Protein AF-A0AAW9MX44-F1 (afdb_monomer_lite)

Secondary structure (DSSP, 8-state):
-HHHHHHHHHHHHHHHHHHHHHHHHHHHHHHHHSSS---PPPPPTT--HHHHHHHHHHHHHHHT---EEEEEEEEETTEEEEEEEE-

Foldseek 3Di:
DVVVVVVVVVVVVVVVVVVVVVVVVVVVVVVVPPDDPDDDDDDDPPDDPVVVVVVVVVVCVVVVHWDKDWDWDPPDPVDIDTDIGGD

pLDDT: mean 71.61, std 14.63, range [44.06, 94.62]

Organism: NCBI:txid2053367

Radius of gyration: 21.38 Å; chains: 1; bounding box: 53×21×57 Å

Sequence (87 aa):
MIKRIKIIISLILIFIGIILVGEYGITYLDNFANNLPNTTIIYQPGMDYEKMKEEVEEAAHKYNVEFFVIKQDVISTNKKNIIIYSY

Structure (mmCIF, N/CA/C/O backbone):
data_AF-A0AAW9MX44-F1
#
_entry.id   AF-A0AAW9MX44-F1
#
loop_
_atom_site.group_PDB
_atom_site.id
_atom_site.type_symbol
_atom_site.label_atom_id
_atom_site.label_alt_id
_atom_site.label_comp_id
_atom_site.label_asym_id
_atom_site.label_entity_id
_atom_site.label_seq_id
_atom_site.pdbx_PDB_ins_code
_atom_site.Cartn_x
_atom_site.Cartn_y
_atom_site.Cartn_z
_atom_site.occupancy
_atom_site.B_iso_or_equiv
_atom_site.auth_seq_id
_atom_site.auth_comp_id
_atom_site.auth_asym_id
_atom_site.auth_atom_id
_atom_site.pdbx_PDB_model_num
ATOM 1 N N . MET A 1 1 ? 34.285 -1.225 -39.043 1.00 60.00 1 MET A N 1
ATOM 2 C CA . MET A 1 1 ? 32.851 -1.277 -39.410 1.00 60.00 1 MET A CA 1
ATOM 3 C C . MET A 1 1 ? 32.076 -2.303 -38.570 1.00 60.00 1 MET A C 1
ATOM 5 O O . MET A 1 1 ? 31.241 -1.891 -37.778 1.00 60.00 1 MET A O 1
ATOM 9 N N . ILE A 1 2 ? 32.435 -3.594 -38.599 1.00 70.06 2 ILE A N 1
ATOM 10 C CA . ILE A 1 2 ? 31.795 -4.676 -37.809 1.00 70.06 2 ILE A CA 1
ATOM 11 C C . ILE A 1 2 ? 31.745 -4.446 -36.284 1.00 70.06 2 ILE A C 1
ATOM 13 O O . ILE A 1 2 ? 30.728 -4.727 -35.660 1.00 70.06 2 ILE A O 1
ATOM 17 N N . LYS A 1 3 ? 32.800 -3.886 -35.669 1.00 72.19 3 LYS A N 1
ATOM 18 C CA . LYS A 1 3 ? 32.808 -3.597 -34.217 1.00 72.19 3 LYS A CA 1
ATOM 19 C C . LYS A 1 3 ? 31.751 -2.560 -33.803 1.00 72.19 3 LYS A C 1
ATOM 21 O O . LYS A 1 3 ? 31.164 -2.700 -32.741 1.00 72.19 3 LYS A O 1
ATOM 26 N N . ARG A 1 4 ? 31.477 -1.558 -34.651 1.00 82.56 4 ARG A N 1
ATOM 27 C CA . ARG A 1 4 ? 30.461 -0.521 -34.376 1.00 82.56 4 ARG A CA 1
ATOM 28 C C . ARG A 1 4 ? 29.044 -1.085 -34.471 1.00 82.56 4 ARG A C 1
ATOM 30 O O . ARG A 1 4 ? 28.219 -0.782 -33.624 1.00 82.56 4 ARG A O 1
ATOM 37 N N . ILE A 1 5 ? 28.801 -1.962 -35.446 1.00 88.75 5 ILE A N 1
ATOM 38 C CA . ILE A 1 5 ? 27.512 -2.649 -35.613 1.00 88.75 5 ILE A CA 1
ATOM 39 C C . ILE A 1 5 ? 27.201 -3.520 -34.388 1.00 88.75 5 ILE A C 1
ATOM 41 O O . ILE A 1 5 ? 26.090 -3.471 -33.876 1.00 88.75 5 ILE A O 1
ATOM 45 N N . LYS A 1 6 ? 28.195 -4.245 -33.854 1.00 81.56 6 LYS A N 1
ATOM 46 C CA . LYS A 1 6 ? 28.022 -5.038 -32.624 1.00 81.56 6 LYS A CA 1
ATOM 47 C C . LYS A 1 6 ? 27.630 -4.177 -31.419 1.00 81.56 6 LYS A C 1
ATOM 49 O O . LYS A 1 6 ? 26.737 -4.564 -30.681 1.00 81.56 6 LYS A O 1
ATOM 54 N N . ILE A 1 7 ? 28.245 -3.002 -31.261 1.00 91.00 7 ILE A N 1
ATOM 55 C CA . ILE A 1 7 ? 27.914 -2.063 -30.174 1.00 91.00 7 ILE A CA 1
ATOM 56 C C . ILE A 1 7 ? 26.471 -1.555 -30.300 1.00 91.00 7 ILE A C 1
ATOM 58 O O . ILE A 1 7 ? 25.753 -1.513 -29.306 1.00 91.00 7 ILE A O 1
ATOM 62 N N . ILE A 1 8 ? 26.029 -1.219 -31.515 1.00 93.00 8 ILE A N 1
ATOM 63 C CA . ILE A 1 8 ? 24.651 -0.770 -31.767 1.00 93.00 8 ILE A CA 1
ATOM 64 C C . ILE A 1 8 ? 23.650 -1.882 -31.425 1.00 93.00 8 ILE A C 1
ATOM 66 O O . ILE A 1 8 ? 22.666 -1.628 -30.738 1.00 93.00 8 ILE A O 1
ATOM 70 N N . ILE A 1 9 ? 23.928 -3.123 -31.836 1.00 91.81 9 ILE A N 1
ATOM 71 C CA . ILE A 1 9 ? 23.072 -4.276 -31.520 1.00 91.81 9 ILE A CA 1
ATOM 72 C C . ILE A 1 9 ? 23.006 -4.513 -30.003 1.00 91.81 9 ILE A C 1
ATOM 74 O O . ILE A 1 9 ? 21.923 -4.729 -29.467 1.00 91.81 9 ILE A O 1
ATOM 78 N N . SER A 1 10 ? 24.133 -4.419 -29.290 1.00 91.19 10 SER A N 1
ATOM 79 C CA . SER A 1 10 ? 24.155 -4.540 -27.827 1.00 91.19 10 SER A CA 1
ATOM 80 C C . SER A 1 10 ? 23.321 -3.464 -27.129 1.00 91.19 10 SER A C 1
ATOM 82 O O . SER A 1 10 ? 22.593 -3.782 -26.193 1.00 91.19 10 SER A O 1
ATOM 84 N N . LEU A 1 11 ? 23.383 -2.211 -27.590 1.00 92.94 11 LEU A N 1
ATOM 85 C CA . LEU A 1 11 ? 22.576 -1.119 -27.035 1.00 92.94 11 LEU A CA 1
ATOM 86 C C . LEU A 1 11 ? 21.077 -1.353 -27.238 1.00 92.94 11 LEU A C 1
ATOM 88 O O . LEU A 1 11 ? 20.304 -1.152 -26.305 1.00 92.94 11 LEU A O 1
ATOM 92 N N . ILE A 1 12 ? 20.676 -1.831 -28.418 1.00 94.62 12 ILE A N 1
ATOM 93 C CA . ILE A 1 12 ? 19.275 -2.162 -28.713 1.00 94.62 12 ILE A CA 1
ATOM 94 C C . ILE A 1 12 ? 18.775 -3.271 -27.779 1.00 94.62 12 ILE A C 1
ATOM 96 O O . ILE A 1 12 ? 17.693 -3.151 -27.212 1.00 94.62 12 ILE A O 1
ATOM 100 N N . LEU A 1 13 ? 19.573 -4.321 -27.563 1.00 92.88 13 LEU A N 1
ATOM 101 C CA . LEU A 1 13 ? 19.207 -5.424 -26.668 1.00 92.88 13 LEU A CA 1
ATOM 102 C C . LEU A 1 13 ? 19.051 -4.974 -25.209 1.00 92.88 13 LEU A C 1
ATOM 104 O O . LEU A 1 13 ? 18.111 -5.395 -24.538 1.00 92.88 13 LEU A O 1
ATOM 108 N N . ILE A 1 14 ? 19.933 -4.092 -24.729 1.00 91.25 14 ILE A N 1
ATOM 109 C CA . ILE A 1 14 ? 19.820 -3.500 -23.388 1.00 91.25 14 ILE A CA 1
ATOM 110 C C . ILE A 1 14 ? 18.534 -2.673 -23.279 1.00 91.25 14 ILE A C 1
ATOM 112 O O . ILE A 1 14 ? 17.810 -2.796 -22.294 1.00 91.25 14 ILE A O 1
ATOM 116 N N . PHE A 1 15 ? 18.222 -1.870 -24.298 1.00 90.00 15 PHE A N 1
ATOM 117 C CA . PHE A 1 15 ? 17.034 -1.019 -24.306 1.00 90.00 15 PHE A CA 1
ATOM 118 C C . PHE A 1 15 ? 15.736 -1.836 -24.282 1.00 90.00 15 PHE A C 1
ATOM 120 O O . PHE A 1 15 ? 14.839 -1.541 -23.498 1.00 90.00 15 PHE A O 1
ATOM 127 N N . ILE A 1 16 ? 15.670 -2.914 -25.072 1.00 89.56 16 ILE A N 1
ATOM 128 C CA . ILE A 1 16 ? 14.541 -3.856 -25.060 1.00 89.56 16 ILE A CA 1
ATOM 129 C C . ILE A 1 16 ? 14.378 -4.483 -23.671 1.00 89.56 16 ILE A C 1
ATOM 131 O O . ILE A 1 16 ? 1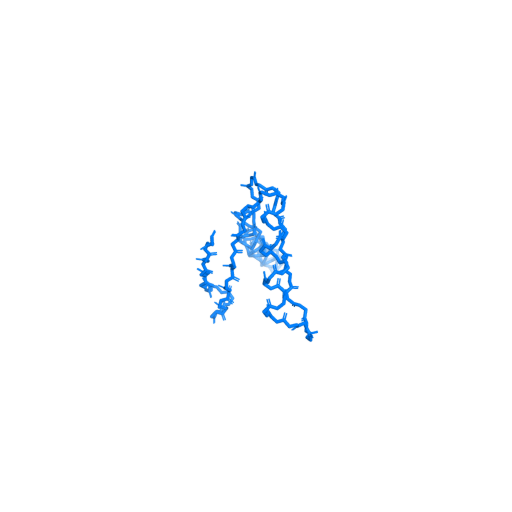3.264 -4.554 -23.160 1.00 89.56 16 ILE A O 1
ATOM 135 N N . GLY A 1 17 ? 15.479 -4.891 -23.031 1.00 82.81 17 GLY A N 1
ATOM 136 C CA . GLY A 1 17 ? 15.440 -5.434 -21.672 1.00 82.81 17 GLY A CA 1
ATOM 137 C C . GLY A 1 17 ? 14.869 -4.444 -20.655 1.00 82.81 17 GLY A C 1
ATOM 138 O O . GLY A 1 17 ? 14.033 -4.821 -19.838 1.00 82.81 17 GLY A O 1
ATOM 139 N N . ILE A 1 18 ? 15.268 -3.171 -20.733 1.00 81.19 18 ILE A N 1
ATOM 140 C CA . ILE A 1 18 ? 14.770 -2.118 -19.837 1.00 81.19 18 ILE A CA 1
ATOM 141 C C . ILE A 1 18 ? 13.278 -1.844 -20.075 1.00 81.19 18 ILE A C 1
ATOM 143 O O . ILE A 1 18 ? 12.536 -1.741 -19.100 1.00 81.19 18 ILE A O 1
ATOM 147 N N . ILE A 1 19 ? 12.826 -1.772 -21.335 1.00 80.88 19 ILE A N 1
ATOM 148 C CA . ILE A 1 19 ? 11.404 -1.571 -21.672 1.00 80.88 19 ILE A CA 1
ATOM 149 C C . ILE A 1 19 ? 10.556 -2.713 -21.113 1.00 80.88 19 ILE A C 1
ATOM 151 O O . ILE A 1 19 ? 9.581 -2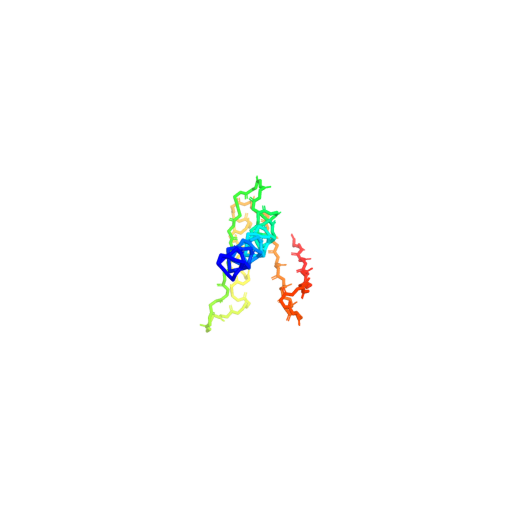.455 -20.414 1.00 80.88 19 ILE A O 1
ATOM 155 N N . LEU A 1 20 ? 10.959 -3.966 -21.353 1.00 76.19 20 LEU A N 1
ATOM 156 C CA . LEU A 1 20 ? 10.219 -5.130 -20.865 1.00 76.19 20 LEU A CA 1
ATOM 157 C C . LEU A 1 20 ? 10.110 -5.114 -19.335 1.00 76.19 20 LEU A C 1
ATOM 159 O O . LEU A 1 20 ? 9.016 -5.249 -18.797 1.00 76.19 20 LEU A O 1
ATOM 163 N N . VAL A 1 21 ? 11.218 -4.895 -18.619 1.00 73.62 21 VAL A N 1
ATOM 164 C CA . VAL A 1 21 ? 11.203 -4.830 -17.145 1.00 73.62 21 VAL A CA 1
ATOM 165 C C . VAL A 1 21 ? 10.329 -3.675 -16.636 1.00 73.62 21 VAL A C 1
ATOM 167 O O . VAL A 1 21 ? 9.600 -3.849 -15.658 1.00 73.62 21 VAL A O 1
ATOM 170 N N . GLY A 1 22 ? 10.369 -2.518 -17.302 1.00 59.91 22 GLY A N 1
ATOM 171 C CA . GLY A 1 22 ? 9.547 -1.357 -16.961 1.00 59.91 22 GLY A CA 1
ATOM 172 C C . GLY A 1 22 ? 8.049 -1.614 -17.129 1.00 59.91 22 GLY A C 1
ATOM 173 O O . GLY A 1 22 ? 7.279 -1.348 -16.208 1.00 59.91 22 GLY A O 1
ATOM 174 N N . GLU A 1 23 ? 7.632 -2.193 -18.257 1.00 59.78 23 GLU A N 1
ATOM 175 C CA . GLU A 1 23 ? 6.221 -2.503 -18.529 1.00 59.78 23 GLU A CA 1
ATOM 176 C C . GLU A 1 23 ? 5.666 -3.575 -17.583 1.00 59.78 23 GLU A C 1
ATOM 178 O O . GLU A 1 23 ? 4.549 -3.427 -17.082 1.00 59.78 23 GLU A O 1
ATOM 183 N N . TYR A 1 24 ? 6.448 -4.607 -17.243 1.00 58.34 24 TYR A N 1
ATOM 184 C CA . TYR A 1 24 ? 6.038 -5.598 -16.239 1.00 58.34 24 TYR A CA 1
ATOM 185 C C . TYR A 1 24 ? 5.832 -4.973 -14.850 1.00 58.34 24 TYR A C 1
ATOM 187 O O . TYR A 1 24 ? 4.888 -5.335 -14.145 1.00 58.34 24 TYR A O 1
ATOM 195 N N . GLY A 1 25 ? 6.682 -4.019 -14.455 1.00 56.41 25 GLY A N 1
ATOM 196 C CA . GLY A 1 25 ? 6.550 -3.304 -13.183 1.00 56.41 25 GLY A CA 1
ATOM 197 C C . GLY A 1 25 ? 5.320 -2.391 -13.122 1.00 56.41 25 GLY A C 1
ATOM 198 O O . GLY A 1 25 ? 4.643 -2.350 -12.095 1.00 56.41 25 GLY A O 1
ATOM 199 N N . ILE A 1 26 ? 5.00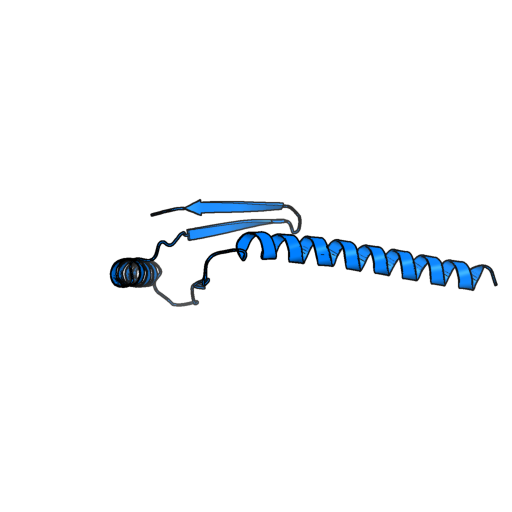7 -1.701 -14.224 1.00 55.03 26 ILE A N 1
ATOM 200 C CA . ILE A 1 26 ? 3.856 -0.789 -14.324 1.00 55.03 26 ILE A CA 1
ATOM 201 C C . ILE A 1 26 ? 2.542 -1.576 -14.390 1.00 55.03 26 ILE A C 1
ATOM 203 O O . ILE A 1 26 ? 1.622 -1.282 -13.632 1.00 55.03 26 ILE A O 1
ATOM 207 N N . THR A 1 27 ? 2.476 -2.645 -15.190 1.00 52.84 27 THR A N 1
ATOM 208 C CA . THR A 1 27 ? 1.270 -3.490 -15.323 1.00 52.84 27 THR A CA 1
ATOM 209 C C . THR A 1 27 ? 0.881 -4.157 -13.994 1.00 52.84 27 THR A C 1
ATOM 211 O O . THR A 1 27 ? -0.297 -4.390 -13.720 1.00 52.84 27 THR A O 1
ATOM 214 N N . TYR A 1 28 ? 1.861 -4.448 -13.129 1.00 54.56 28 TYR A N 1
ATOM 215 C CA . TYR A 1 28 ? 1.609 -4.983 -11.788 1.00 54.56 28 TYR A CA 1
ATOM 216 C C . TYR A 1 28 ? 0.922 -3.966 -10.859 1.00 54.56 28 TYR A C 1
ATOM 218 O O . TYR A 1 28 ? 0.135 -4.358 -10.000 1.00 54.56 28 TYR A O 1
ATOM 226 N N . LEU A 1 29 ? 1.210 -2.671 -11.022 1.00 50.19 29 LEU A N 1
ATOM 227 C CA . LEU A 1 29 ? 0.591 -1.593 -10.244 1.00 50.19 29 LEU A CA 1
ATOM 228 C C . LEU A 1 29 ? -0.759 -1.164 -10.839 1.00 50.19 29 LEU A C 1
ATOM 230 O O . LEU A 1 29 ? -1.705 -0.933 -10.089 1.00 50.19 29 LEU A O 1
ATOM 234 N N . ASP A 1 30 ? -0.880 -1.141 -12.167 1.00 45.03 30 ASP A N 1
ATOM 235 C CA . ASP A 1 30 ? -2.104 -0.724 -12.866 1.00 45.03 30 ASP A CA 1
ATOM 236 C C . ASP A 1 30 ? -3.289 -1.677 -12.643 1.00 45.03 30 ASP A C 1
ATOM 238 O O . ASP A 1 30 ? -4.440 -1.240 -12.581 1.00 45.03 30 ASP A O 1
ATOM 242 N N . ASN A 1 31 ? -3.032 -2.975 -12.449 1.00 50.44 31 ASN A N 1
ATOM 243 C CA . ASN A 1 31 ? -4.090 -3.945 -12.138 1.00 50.44 31 ASN A CA 1
ATOM 244 C C . ASN A 1 31 ? -4.692 -3.778 -10.730 1.00 50.44 31 ASN A C 1
ATOM 246 O O . ASN A 1 31 ? -5.751 -4.337 -10.461 1.00 50.44 31 ASN A O 1
ATOM 250 N N . PHE A 1 32 ? -4.061 -3.003 -9.841 1.00 52.31 32 PHE A N 1
ATOM 251 C CA . PHE A 1 32 ? -4.645 -2.619 -8.548 1.00 52.31 32 PHE A CA 1
ATOM 252 C C . PHE A 1 32 ? -5.429 -1.295 -8.612 1.00 52.31 32 PHE A C 1
ATOM 254 O O . PHE A 1 32 ? -6.215 -1.008 -7.710 1.00 52.31 32 PHE A O 1
ATOM 261 N N . ALA A 1 33 ? -5.219 -0.481 -9.650 1.00 50.03 33 ALA A N 1
ATOM 262 C CA . ALA A 1 33 ? -5.688 0.905 -9.711 1.00 50.03 33 ALA A CA 1
ATOM 263 C C . ALA A 1 33 ? -6.969 1.110 -10.538 1.00 50.03 33 ALA A C 1
ATOM 265 O O . ALA A 1 33 ? -7.664 2.111 -10.368 1.00 50.03 33 ALA A O 1
ATOM 266 N N . ASN A 1 34 ? -7.318 0.184 -11.431 1.00 45.84 34 ASN A N 1
ATOM 267 C CA . ASN A 1 34 ? -8.395 0.421 -12.389 1.00 45.84 34 ASN A CA 1
ATOM 268 C C . ASN A 1 34 ? -9.762 -0.061 -11.876 1.00 45.84 34 ASN A C 1
ATOM 270 O O . ASN A 1 34 ? -10.159 -1.195 -12.139 1.00 45.84 34 ASN A O 1
ATOM 274 N N . ASN A 1 35 ? -10.458 0.815 -11.127 1.00 51.47 35 ASN A N 1
ATOM 275 C CA . ASN A 1 35 ? -11.874 1.211 -11.344 1.00 51.47 35 ASN A CA 1
ATOM 276 C C . ASN A 1 35 ? -12.582 1.825 -10.115 1.00 51.47 35 ASN A C 1
ATOM 278 O O . ASN A 1 35 ? -13.725 2.264 -10.238 1.00 51.47 35 ASN A O 1
ATOM 282 N N . LEU A 1 36 ? -11.939 1.908 -8.948 1.00 52.66 36 LEU A N 1
ATOM 283 C CA . LEU A 1 36 ? -12.505 2.553 -7.755 1.00 52.66 36 LEU A CA 1
ATOM 284 C C . LEU A 1 36 ? -11.495 3.564 -7.197 1.00 52.66 36 LEU A C 1
ATOM 286 O O . LEU A 1 36 ? -10.311 3.229 -7.150 1.00 52.66 36 LEU A O 1
ATOM 290 N N . PRO A 1 37 ? -11.911 4.778 -6.777 1.00 55.47 37 PRO A N 1
ATOM 291 C CA . PRO A 1 37 ? -11.034 5.690 -6.051 1.00 55.47 37 PRO A CA 1
ATOM 292 C C . PRO A 1 37 ? -10.593 5.000 -4.759 1.00 55.47 37 PRO A C 1
ATOM 294 O O . PRO A 1 37 ? -11.336 4.937 -3.783 1.00 55.47 37 PRO A O 1
ATOM 297 N N . ASN A 1 38 ? -9.395 4.428 -4.789 1.00 60.22 38 ASN A N 1
ATOM 298 C CA . ASN A 1 38 ? -8.778 3.769 -3.657 1.00 60.22 38 ASN A CA 1
ATOM 299 C C . ASN A 1 38 ? -7.645 4.649 -3.127 1.00 60.22 38 ASN A C 1
ATOM 301 O O . ASN A 1 38 ? -7.018 5.420 -3.853 1.00 60.22 38 ASN A O 1
ATOM 305 N N . THR A 1 39 ? -7.430 4.586 -1.820 1.00 64.38 39 THR A N 1
ATOM 306 C CA . THR A 1 39 ? -6.318 5.261 -1.162 1.00 64.38 39 THR A CA 1
ATOM 307 C C . THR A 1 39 ? -5.630 4.257 -0.258 1.00 64.38 39 THR A C 1
ATOM 309 O O . THR A 1 39 ? -6.286 3.443 0.393 1.00 64.38 39 THR A O 1
ATOM 312 N N . THR A 1 40 ? -4.303 4.286 -0.242 1.00 69.62 40 THR A N 1
ATOM 313 C CA . THR A 1 40 ? -3.506 3.405 0.611 1.00 69.62 40 THR A CA 1
ATOM 314 C C . THR A 1 40 ? -3.140 4.161 1.876 1.00 69.62 40 THR A C 1
ATOM 316 O O . THR A 1 40 ? -2.420 5.158 1.819 1.00 69.62 40 THR A O 1
ATOM 319 N N . ILE A 1 41 ? -3.595 3.668 3.027 1.00 69.56 41 ILE A N 1
ATOM 320 C CA . ILE A 1 41 ? -3.173 4.183 4.331 1.00 69.56 41 ILE A CA 1
ATOM 321 C C . ILE A 1 41 ? -1.875 3.472 4.718 1.00 69.56 41 ILE A C 1
ATOM 323 O O . ILE A 1 41 ? -1.839 2.251 4.863 1.00 69.56 41 ILE A O 1
ATOM 327 N N . ILE A 1 42 ? -0.790 4.237 4.850 1.00 67.81 42 ILE A N 1
ATOM 328 C CA . ILE A 1 42 ? 0.521 3.714 5.249 1.00 67.81 42 ILE A CA 1
ATOM 329 C C . ILE A 1 42 ? 0.683 3.904 6.755 1.00 67.81 42 ILE A C 1
ATOM 331 O O . ILE A 1 42 ? 0.662 5.035 7.244 1.00 67.81 42 ILE A O 1
ATOM 335 N N . TYR A 1 43 ? 0.894 2.797 7.468 1.00 72.06 43 TYR A N 1
ATOM 336 C CA . TYR A 1 43 ? 1.212 2.805 8.893 1.00 72.06 43 TYR A CA 1
ATOM 337 C C . TYR A 1 43 ? 2.473 3.636 9.167 1.00 72.06 43 TYR A C 1
ATOM 339 O O . TYR A 1 43 ? 3.532 3.389 8.582 1.00 72.06 43 TYR A O 1
ATOM 347 N N . GLN A 1 44 ? 2.359 4.622 10.058 1.00 74.50 44 GLN A N 1
ATOM 348 C CA . GLN A 1 44 ? 3.464 5.508 10.421 1.00 74.50 44 GLN A CA 1
ATOM 349 C C . GLN A 1 44 ? 4.239 4.952 11.628 1.00 74.50 44 GLN A C 1
ATOM 351 O O . GLN A 1 44 ? 3.622 4.498 12.596 1.00 74.50 44 GLN A O 1
ATOM 356 N N . PRO A 1 45 ? 5.584 5.011 11.634 1.00 72.94 45 PRO A N 1
ATOM 357 C CA . PRO A 1 45 ? 6.380 4.602 12.789 1.00 72.94 45 PRO A CA 1
ATOM 358 C C . PRO A 1 45 ? 5.993 5.385 14.056 1.00 72.94 45 PRO A C 1
ATOM 360 O O . PRO A 1 45 ? 6.009 6.613 14.053 1.00 72.94 45 PRO A O 1
ATOM 363 N N . GLY A 1 46 ? 5.670 4.678 15.144 1.00 77.94 46 GLY A N 1
ATOM 364 C CA . GLY A 1 46 ? 5.273 5.277 16.430 1.00 77.94 46 GLY A CA 1
ATOM 365 C C . GLY A 1 46 ? 3.766 5.492 16.616 1.00 77.94 46 GLY A C 1
ATOM 366 O O . GLY A 1 46 ? 3.350 5.929 17.686 1.00 77.94 46 GLY A O 1
ATOM 367 N N . MET A 1 47 ? 2.952 5.171 15.609 1.00 80.38 47 MET A N 1
ATOM 368 C CA .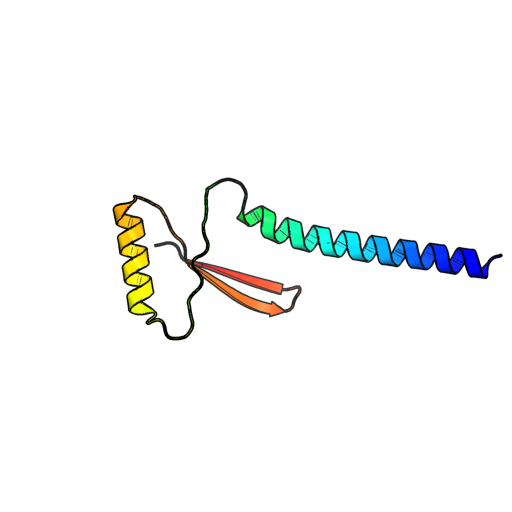 MET A 1 47 ? 1.497 5.087 15.738 1.00 80.38 47 MET A CA 1
ATOM 369 C C . MET A 1 47 ? 1.104 3.812 16.495 1.00 80.38 47 MET A C 1
ATOM 371 O O . MET A 1 47 ? 1.784 2.798 16.379 1.00 80.38 47 MET A O 1
ATOM 375 N N . ASP A 1 48 ? 0.022 3.848 17.268 1.00 86.25 48 ASP A N 1
ATOM 376 C CA . ASP A 1 48 ? -0.556 2.631 17.845 1.00 86.25 48 ASP A CA 1
ATOM 377 C C . ASP A 1 48 ? -1.411 1.926 16.783 1.00 86.25 48 ASP A C 1
ATOM 379 O O . ASP A 1 48 ? -2.288 2.541 16.172 1.00 86.25 48 ASP A O 1
ATOM 383 N N . TYR A 1 49 ? -1.130 0.645 16.547 1.00 80.75 49 TYR A N 1
ATOM 384 C CA . TYR A 1 49 ? -1.813 -0.161 15.541 1.00 80.75 49 TYR A CA 1
ATOM 385 C C . TYR A 1 49 ? -3.306 -0.322 15.837 1.00 80.75 49 TYR A C 1
ATOM 387 O O . TYR A 1 49 ? -4.114 -0.169 14.921 1.00 80.75 49 TYR A O 1
ATOM 395 N N . GLU A 1 50 ? -3.677 -0.584 17.094 1.00 85.31 50 GLU A N 1
ATOM 396 C CA . GLU A 1 50 ? -5.084 -0.796 17.460 1.00 85.31 50 GLU A CA 1
ATOM 397 C C . GLU A 1 50 ? -5.884 0.493 17.279 1.00 85.31 50 GLU A C 1
ATOM 399 O O . GLU A 1 50 ? -6.966 0.484 16.698 1.00 85.31 50 GLU A O 1
ATOM 404 N N . LYS A 1 51 ? -5.287 1.625 17.661 1.00 85.38 51 LYS A N 1
ATOM 405 C CA . LYS A 1 51 ? -5.893 2.941 17.474 1.00 85.38 51 LYS A CA 1
ATOM 406 C C . LYS A 1 51 ? -6.056 3.307 15.997 1.00 85.38 51 LYS A C 1
ATOM 408 O O . LYS A 1 51 ? -7.098 3.813 15.602 1.00 85.38 51 LYS A O 1
ATOM 413 N N . MET A 1 52 ? -5.046 3.039 15.164 1.00 83.88 52 MET A N 1
ATOM 414 C CA . MET A 1 52 ? -5.150 3.273 13.719 1.00 83.88 52 MET A CA 1
ATOM 415 C C . MET A 1 52 ? -6.264 2.423 13.102 1.00 83.88 52 MET A C 1
ATOM 417 O O . MET A 1 52 ? -7.013 2.906 12.257 1.00 83.88 52 MET A O 1
ATOM 421 N N . LYS A 1 53 ? -6.362 1.151 13.503 1.00 85.00 53 LYS A N 1
ATOM 422 C CA . LYS A 1 53 ? -7.398 0.241 13.019 1.00 85.00 53 LYS A CA 1
ATOM 423 C C . LYS A 1 53 ? -8.793 0.754 13.383 1.00 85.00 53 LYS A C 1
ATOM 425 O O . LYS A 1 53 ? -9.637 0.835 12.497 1.00 85.00 53 LYS A O 1
ATOM 430 N N . GLU A 1 54 ? -9.000 1.142 14.639 1.00 87.50 54 GLU A N 1
ATOM 431 C CA . GLU A 1 54 ? -10.262 1.713 15.121 1.00 87.50 54 GLU A CA 1
ATOM 432 C C . GLU A 1 54 ? -10.649 2.974 14.330 1.00 87.50 54 GLU A C 1
ATOM 434 O O . GLU A 1 54 ? -11.756 3.058 13.806 1.00 87.50 54 GLU A O 1
ATOM 439 N N . GLU A 1 55 ? -9.716 3.913 14.134 1.00 85.50 55 GLU A N 1
ATOM 440 C CA . GLU A 1 55 ? -9.966 5.142 13.366 1.00 85.50 55 GLU A CA 1
ATOM 441 C C . GLU A 1 55 ? -10.348 4.859 11.899 1.00 85.50 55 GLU A C 1
ATOM 443 O O . GLU A 1 55 ? -11.196 5.550 11.324 1.00 85.50 55 GLU A O 1
ATOM 448 N N . VAL A 1 56 ? -9.742 3.840 11.280 1.00 85.31 56 VAL A N 1
ATOM 449 C CA . VAL A 1 56 ? -10.069 3.419 9.909 1.00 85.31 56 VAL A CA 1
ATOM 450 C C . VAL A 1 56 ? -11.444 2.756 9.845 1.00 85.31 56 VAL A C 1
ATOM 452 O O . VAL A 1 56 ? -12.217 3.081 8.945 1.00 85.31 56 VAL A O 1
ATOM 455 N N . GLU A 1 57 ? -11.770 1.874 10.792 1.00 87.25 57 GLU A N 1
ATOM 456 C CA . GLU A 1 57 ? -13.086 1.229 10.893 1.00 87.25 57 GLU A CA 1
ATOM 457 C C . GLU A 1 57 ? -14.198 2.267 11.110 1.00 87.25 57 GLU A C 1
ATOM 459 O O . GLU A 1 57 ? -15.203 2.264 10.394 1.00 87.25 57 GLU A O 1
ATOM 464 N N . GLU A 1 58 ? -14.001 3.218 12.026 1.00 88.94 58 GLU A N 1
ATOM 465 C CA . GLU A 1 58 ? -14.953 4.302 12.273 1.00 88.94 58 GLU A CA 1
ATOM 466 C C . GLU A 1 58 ? -15.157 5.187 11.039 1.00 88.94 58 GLU A C 1
ATOM 468 O O . GLU A 1 58 ? -16.293 5.524 10.688 1.00 88.94 58 GLU A O 1
ATOM 473 N N . ALA A 1 59 ? -14.074 5.561 10.351 1.00 85.31 59 ALA A N 1
ATOM 474 C CA . ALA A 1 59 ? -14.160 6.342 9.123 1.00 85.31 59 ALA A CA 1
ATOM 475 C C . ALA A 1 59 ? -14.885 5.567 8.014 1.00 85.31 59 ALA A C 1
ATOM 477 O O . ALA A 1 59 ? -15.737 6.137 7.325 1.00 85.31 59 ALA A O 1
ATOM 478 N N . ALA A 1 60 ? -14.594 4.273 7.870 1.00 86.12 60 ALA A N 1
ATOM 479 C CA . ALA A 1 60 ? -15.228 3.407 6.886 1.00 86.12 60 ALA A CA 1
ATOM 480 C C . ALA A 1 60 ? -16.741 3.313 7.104 1.00 86.12 60 ALA A C 1
ATOM 482 O O . ALA A 1 60 ? -17.522 3.564 6.181 1.00 86.12 60 ALA A O 1
ATOM 483 N N . HIS A 1 61 ? -17.160 3.074 8.349 1.00 88.06 61 HIS A N 1
ATOM 484 C CA . HIS A 1 61 ? -18.567 3.074 8.733 1.00 88.06 61 HIS A CA 1
ATOM 485 C C . HIS A 1 61 ? -19.233 4.434 8.511 1.00 88.06 61 HIS A C 1
ATOM 487 O O . HIS A 1 61 ? -20.327 4.503 7.952 1.00 88.06 61 HIS A O 1
ATOM 493 N N . LYS A 1 62 ? -18.575 5.530 8.906 1.00 90.81 62 LYS A N 1
ATOM 494 C CA . LYS A 1 62 ? -19.120 6.889 8.787 1.00 90.81 62 LYS A CA 1
ATOM 495 C C . LYS A 1 62 ? -19.384 7.302 7.340 1.00 90.81 62 LYS A C 1
ATOM 497 O O . LYS A 1 62 ? -20.364 7.998 7.079 1.00 90.81 62 LYS A O 1
ATOM 502 N N . TYR A 1 63 ? -18.508 6.911 6.417 1.00 86.75 63 TYR A N 1
ATOM 503 C CA . TYR A 1 63 ? -18.603 7.289 5.005 1.00 86.75 63 TYR A CA 1
ATOM 504 C C . TYR A 1 63 ? -19.158 6.178 4.106 1.00 86.75 63 TYR A C 1
ATOM 506 O O . TYR A 1 63 ? -19.249 6.383 2.898 1.00 86.75 63 TYR A O 1
ATOM 514 N N . ASN A 1 64 ? -19.574 5.044 4.684 1.00 84.50 64 ASN A N 1
ATOM 515 C CA . ASN A 1 64 ? -20.086 3.875 3.968 1.00 84.50 64 ASN A CA 1
ATOM 516 C C . ASN A 1 64 ? -19.138 3.417 2.844 1.00 84.50 64 ASN A C 1
ATOM 518 O O . ASN A 1 64 ? -19.547 3.247 1.693 1.00 84.50 64 ASN A O 1
ATOM 522 N N . VAL A 1 65 ? -17.855 3.280 3.185 1.00 80.12 65 VAL A N 1
ATOM 523 C CA . VAL A 1 65 ? -16.810 2.804 2.274 1.00 80.12 65 VAL A CA 1
ATOM 524 C C . VAL A 1 65 ? -16.297 1.446 2.726 1.00 80.12 65 VAL A C 1
ATOM 526 O O . VAL A 1 65 ? -16.069 1.214 3.910 1.00 80.12 65 VAL A O 1
ATOM 529 N N . GLU A 1 66 ? -16.106 0.549 1.767 1.00 76.50 66 GLU A N 1
ATOM 530 C CA . GLU A 1 66 ? -15.469 -0.742 2.003 1.00 76.50 66 GLU A CA 1
ATOM 531 C C . GLU A 1 66 ? -13.949 -0.566 2.049 1.00 76.50 66 GLU A C 1
ATOM 533 O O . GLU A 1 66 ? -13.370 0.200 1.272 1.00 76.50 66 GLU A O 1
ATOM 538 N N . PHE A 1 67 ? -13.289 -1.290 2.949 1.00 74.69 67 PHE A N 1
ATOM 539 C CA . PHE A 1 67 ? -11.835 -1.310 3.039 1.00 74.69 67 PHE A CA 1
ATOM 540 C C . PHE A 1 67 ? -11.327 -2.744 3.169 1.00 74.69 67 PHE A C 1
ATOM 542 O O . PHE A 1 67 ? -12.033 -3.658 3.590 1.00 74.69 67 PHE A O 1
ATOM 549 N N . PHE A 1 68 ? -10.072 -2.945 2.791 1.00 74.81 68 PHE A N 1
ATOM 550 C CA . PHE A 1 68 ? -9.396 -4.228 2.896 1.00 74.81 68 PHE A CA 1
ATOM 551 C C . PHE A 1 68 ? -7.965 -4.008 3.370 1.00 74.81 68 PHE A C 1
ATOM 553 O O . PHE A 1 68 ? -7.339 -2.985 3.086 1.00 74.81 68 PHE A O 1
ATOM 560 N N . VAL A 1 69 ? -7.427 -4.993 4.082 1.00 73.44 69 VAL A N 1
ATOM 561 C CA . VAL A 1 69 ? -6.040 -4.965 4.544 1.00 73.44 69 VAL A CA 1
ATOM 562 C C . VAL A 1 69 ? -5.198 -5.814 3.606 1.00 73.44 69 VAL A C 1
ATOM 564 O O . VAL A 1 69 ? -5.460 -7.005 3.422 1.00 73.44 69 VAL A O 1
ATOM 567 N N . ILE A 1 70 ? -4.161 -5.204 3.030 1.00 66.94 70 ILE A N 1
ATOM 568 C CA . ILE A 1 70 ? -3.148 -5.921 2.258 1.00 66.94 70 ILE A CA 1
ATOM 569 C C . ILE A 1 70 ? -1.939 -6.184 3.152 1.00 66.94 70 ILE A C 1
ATOM 571 O O . ILE A 1 70 ? -1.261 -5.250 3.580 1.00 66.94 70 ILE A O 1
ATOM 575 N N . LYS A 1 71 ? -1.594 -7.460 3.336 1.00 66.69 71 LYS A N 1
ATOM 576 C CA . LYS A 1 71 ? -0.271 -7.852 3.830 1.00 66.69 71 LYS A CA 1
ATOM 577 C C . LYS A 1 71 ? 0.586 -8.315 2.652 1.00 66.69 71 LYS A C 1
ATOM 579 O O . LYS A 1 71 ? 0.255 -9.300 1.990 1.00 66.69 71 LYS A O 1
ATOM 584 N N . GLN A 1 72 ? 1.673 -7.591 2.375 1.00 59.50 72 GLN A N 1
ATOM 585 C CA . GLN A 1 72 ? 2.672 -7.989 1.380 1.00 59.50 72 GLN A CA 1
ATOM 586 C C . GLN A 1 72 ? 3.879 -8.617 2.069 1.00 59.50 72 GLN A C 1
ATOM 588 O O . GLN A 1 72 ? 4.710 -7.913 2.640 1.00 59.50 72 GLN A O 1
ATOM 593 N N . ASP A 1 73 ? 4.009 -9.935 1.940 1.00 60.19 73 ASP A N 1
ATOM 594 C CA . ASP A 1 73 ? 5.245 -10.628 2.287 1.00 60.19 73 ASP A CA 1
ATOM 595 C C . ASP A 1 73 ? 6.123 -10.682 1.026 1.00 60.19 73 ASP A C 1
ATOM 597 O O . ASP A 1 73 ? 5.869 -11.433 0.074 1.00 60.19 73 ASP A O 1
ATOM 601 N N . VAL A 1 74 ? 7.147 -9.824 0.980 1.00 54.97 74 VAL A N 1
ATOM 602 C CA . VAL A 1 74 ? 8.103 -9.796 -0.134 1.00 54.97 74 VAL A CA 1
ATOM 603 C C . VAL A 1 74 ? 9.100 -10.938 0.050 1.00 54.97 74 VAL A C 1
ATOM 605 O O . VAL A 1 74 ? 10.058 -10.824 0.807 1.00 54.97 74 VAL A O 1
ATOM 608 N N . ILE A 1 75 ? 8.876 -12.050 -0.656 1.00 56.06 75 ILE A N 1
ATOM 609 C CA . ILE A 1 75 ? 9.790 -13.204 -0.645 1.00 56.06 75 ILE A CA 1
ATOM 610 C C . ILE A 1 75 ? 10.981 -12.952 -1.588 1.00 56.06 75 ILE A C 1
ATOM 612 O O . ILE A 1 75 ? 12.109 -13.315 -1.269 1.00 56.06 75 ILE A O 1
ATOM 616 N N . SER A 1 76 ? 10.758 -12.322 -2.750 1.00 46.75 76 SER A N 1
ATOM 617 C CA . SER A 1 76 ? 11.818 -11.825 -3.648 1.00 46.75 76 SER A CA 1
ATOM 618 C C . SER A 1 76 ? 11.271 -10.796 -4.649 1.00 46.75 76 SER A C 1
ATOM 620 O O . SER A 1 76 ? 10.056 -10.682 -4.813 1.00 46.75 76 SER A O 1
ATOM 622 N N . THR A 1 77 ? 12.147 -10.109 -5.391 1.00 52.75 77 THR A N 1
ATOM 623 C CA . THR A 1 77 ? 11.778 -9.136 -6.444 1.00 52.75 77 THR A CA 1
ATOM 624 C C . THR A 1 77 ? 10.785 -9.694 -7.473 1.00 52.75 77 THR A C 1
ATOM 626 O O . THR A 1 77 ? 9.941 -8.954 -7.965 1.00 52.75 77 THR A O 1
ATOM 629 N N . ASN A 1 78 ? 10.836 -11.004 -7.744 1.00 52.56 78 ASN A N 1
ATOM 630 C CA . ASN A 1 78 ? 10.002 -11.683 -8.744 1.00 52.56 78 ASN A CA 1
ATOM 631 C C . ASN A 1 78 ? 8.873 -12.536 -8.138 1.00 52.56 78 ASN A C 1
ATOM 633 O O . ASN A 1 78 ? 8.127 -13.173 -8.877 1.00 52.56 78 ASN A O 1
ATOM 637 N N . LYS A 1 79 ? 8.751 -12.599 -6.805 1.00 44.06 79 LYS A N 1
ATOM 638 C CA . LYS A 1 79 ? 7.731 -13.407 -6.125 1.00 44.06 79 LYS A CA 1
ATOM 639 C C . LYS A 1 79 ? 7.175 -12.649 -4.927 1.00 44.06 79 LYS A C 1
ATOM 641 O O . LYS A 1 79 ? 7.828 -12.550 -3.887 1.00 44.06 79 LYS A O 1
ATOM 646 N N . LYS A 1 80 ? 5.954 -12.144 -5.091 1.00 55.88 80 LYS A N 1
ATOM 647 C CA . LYS A 1 80 ? 5.169 -11.499 -4.040 1.00 55.88 80 LYS A CA 1
ATOM 648 C C . LYS A 1 80 ? 3.982 -12.389 -3.699 1.00 55.88 80 LYS A C 1
ATOM 650 O O . LYS A 1 80 ? 3.250 -12.794 -4.596 1.00 55.88 80 LYS A O 1
ATOM 655 N N . ASN A 1 81 ? 3.804 -12.675 -2.414 1.00 57.62 81 ASN A N 1
ATOM 656 C CA . ASN A 1 81 ? 2.554 -13.226 -1.911 1.00 57.62 81 ASN A CA 1
ATOM 657 C C . A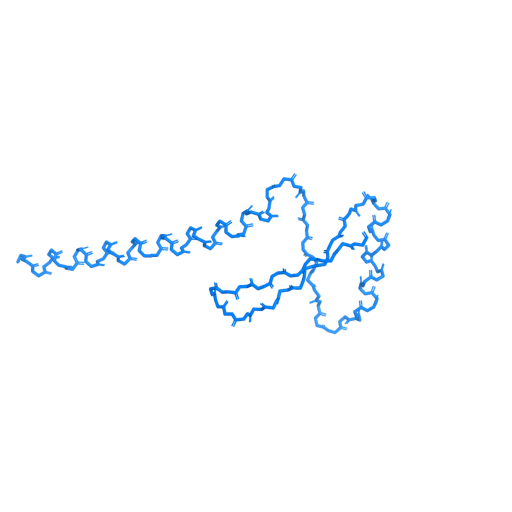SN A 1 81 ? 1.732 -12.057 -1.366 1.00 57.62 81 ASN A C 1
ATOM 659 O O . ASN A 1 81 ? 2.187 -11.337 -0.476 1.00 57.62 81 ASN A O 1
ATOM 663 N N . ILE A 1 82 ? 0.548 -11.855 -1.937 1.00 64.25 82 ILE A N 1
ATOM 664 C CA . I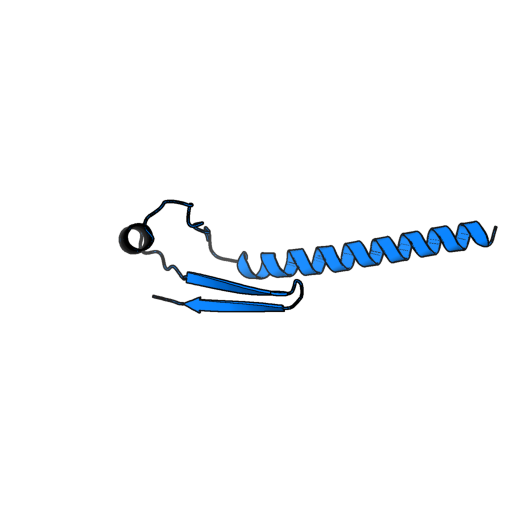LE A 1 82 ? -0.423 -10.872 -1.460 1.00 64.25 82 ILE A CA 1
ATOM 665 C C . ILE A 1 82 ? -1.498 -11.643 -0.707 1.00 64.25 82 ILE A C 1
ATOM 667 O O . ILE A 1 82 ? -2.142 -12.518 -1.284 1.00 64.25 82 ILE A O 1
ATOM 671 N N . ILE A 1 83 ? -1.689 -11.314 0.567 1.00 66.06 83 ILE A N 1
ATOM 672 C CA . ILE A 1 83 ? -2.812 -11.813 1.359 1.00 66.06 83 ILE A CA 1
ATOM 673 C C . ILE A 1 83 ? -3.768 -10.641 1.575 1.00 66.06 83 ILE A C 1
ATOM 675 O O . ILE A 1 83 ? -3.353 -9.588 2.067 1.00 66.06 83 ILE A O 1
ATOM 679 N N . ILE A 1 84 ? -5.022 -10.824 1.158 1.00 66.44 84 ILE A N 1
ATOM 680 C CA . ILE A 1 84 ? -6.085 -9.820 1.249 1.00 66.44 84 ILE A CA 1
ATOM 681 C C . ILE A 1 84 ? -7.054 -10.260 2.344 1.00 66.44 84 ILE A C 1
ATOM 683 O O . ILE A 1 84 ? -7.561 -11.380 2.303 1.00 66.44 84 ILE A O 1
ATOM 687 N N . TYR A 1 85 ? -7.310 -9.371 3.299 1.00 66.25 85 TYR A N 1
ATOM 688 C CA . TYR A 1 85 ? -8.320 -9.552 4.338 1.00 66.25 85 TYR A CA 1
ATOM 689 C C . TYR A 1 85 ? -9.448 -8.538 4.117 1.00 66.25 85 TYR A C 1
ATOM 691 O O . TYR A 1 85 ? -9.174 -7.338 4.053 1.00 66.25 85 TYR A O 1
ATOM 699 N N . SER A 1 86 ? -10.687 -9.015 3.988 1.00 63.31 86 SER A N 1
ATOM 700 C CA . SER A 1 86 ? -11.898 -8.183 3.968 1.00 63.31 86 SER A CA 1
ATOM 701 C C . SER A 1 86 ? -12.577 -8.226 5.335 1.00 63.31 86 SER A C 1
ATOM 703 O O . SER A 1 86 ? -12.620 -9.298 5.946 1.00 63.31 86 SER A O 1
ATOM 705 N N . TYR A 1 87 ? -13.111 -7.090 5.773 1.00 60.00 87 TYR A N 1
ATOM 706 C CA . TYR A 1 87 ? -13.902 -6.953 6.997 1.00 60.00 87 TYR A CA 1
ATOM 707 C C . TYR A 1 87 ? -15.355 -6.633 6.661 1.00 60.00 87 TYR A C 1
ATOM 709 O O . TYR A 1 87 ? -15.571 -5.944 5.639 1.00 60.00 87 TYR A O 1
#